Protein AF-A0A5B0QZI4-F1 (afdb_monomer)

Secondary structure (DSSP, 8-state):
-HHHHHHHHHHHHHHHHHHHHHHHHHSPPPHHHHHHHHHHHHHTT-HHHHHHHHHHHHHHHHHTT-HHHHHHHHHHHHHHHHT-TTGGG-HHHHHHHHHHHH-GGGSTTTT-

Foldseek 3Di:
DVVVVVVVVLVVLVVLLVVLVVCVVVDQDDPVSLVSQCVSCVVNVPLLSNLSSLLSQLLQVQLVVVLVSVQVSLVSSVVSCVVDPVNVVVVVSVVSSVCSNPPSCPHPSHND

Structure (mmCIF, N/CA/C/O backbone):
data_AF-A0A5B0QZI4-F1
#
_entry.id   AF-A0A5B0QZI4-F1
#
loop_
_atom_site.group_PDB
_atom_site.id
_atom_site.type_symbol
_atom_site.label_atom_id
_atom_site.label_alt_id
_atom_site.label_comp_id
_atom_site.label_asym_id
_atom_site.label_entity_id
_atom_site.label_seq_id
_atom_site.pdbx_PDB_ins_code
_atom_site.Cartn_x
_atom_site.Cartn_y
_atom_site.Cartn_z
_atom_site.occupancy
_atom_site.B_iso_or_equiv
_atom_site.auth_seq_id
_atom_site.auth_comp_id
_atom_site.auth_asym_id
_atom_site.auth_atom_id
_atom_site.pdbx_PDB_model_num
ATOM 1 N N . MET A 1 1 ? -25.697 5.771 25.054 1.00 56.75 1 MET A N 1
ATOM 2 C CA . MET A 1 1 ? -25.393 4.416 24.535 1.00 56.75 1 MET A CA 1
ATOM 3 C C . MET A 1 1 ? -24.667 4.453 23.190 1.00 56.75 1 MET A C 1
ATOM 5 O O . MET A 1 1 ? -23.713 3.709 23.040 1.00 56.75 1 MET A O 1
ATOM 9 N N . MET A 1 2 ? -24.998 5.380 22.284 1.00 59.19 2 MET A N 1
ATOM 10 C CA . MET A 1 2 ? -24.401 5.489 20.940 1.00 59.19 2 MET A CA 1
ATOM 11 C C . MET A 1 2 ? -22.860 5.629 20.891 1.00 59.19 2 MET A C 1
ATOM 13 O O . MET A 1 2 ? -22.227 5.071 20.002 1.00 59.19 2 MET A O 1
ATOM 17 N N . GLY A 1 3 ? -22.229 6.301 21.863 1.00 62.88 3 GLY A N 1
ATOM 18 C CA . GLY A 1 3 ? -20.762 6.438 21.912 1.00 62.88 3 GLY A CA 1
ATOM 19 C C . GLY A 1 3 ? -20.004 5.143 22.241 1.00 62.88 3 GLY A C 1
ATOM 20 O O . GLY A 1 3 ? -18.890 4.951 21.770 1.00 62.88 3 GLY A O 1
ATOM 21 N N . ALA A 1 4 ? -20.615 4.220 22.993 1.00 67.25 4 ALA A N 1
ATOM 22 C CA . ALA A 1 4 ? -19.983 2.942 23.334 1.00 67.25 4 ALA A CA 1
ATOM 23 C C . ALA A 1 4 ? -19.995 1.957 22.152 1.00 67.25 4 ALA A C 1
ATOM 25 O O . ALA A 1 4 ? -19.101 1.126 22.031 1.00 67.25 4 ALA A O 1
ATOM 26 N N . GLU A 1 5 ? 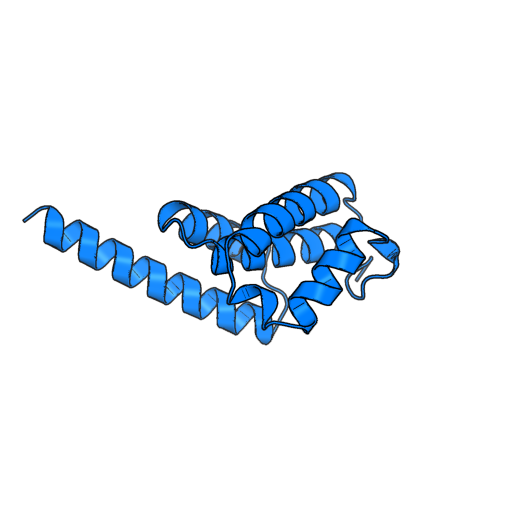-20.996 2.054 21.275 1.00 68.81 5 GLU A N 1
ATOM 27 C CA . GLU A 1 5 ? -21.088 1.247 20.053 1.00 68.81 5 GLU A CA 1
ATOM 28 C C . GLU A 1 5 ? -20.082 1.716 18.996 1.00 68.81 5 GLU A C 1
ATOM 30 O O . GLU A 1 5 ? -19.402 0.884 18.399 1.00 68.81 5 GLU A O 1
ATOM 35 N N . HIS A 1 6 ? -19.910 3.034 18.835 1.00 66.19 6 HIS A N 1
ATOM 36 C CA . HIS A 1 6 ? -18.884 3.600 17.952 1.00 66.19 6 HIS A CA 1
ATOM 37 C C . HIS A 1 6 ? -17.466 3.269 18.439 1.00 66.19 6 HIS A C 1
ATOM 39 O O . HIS A 1 6 ? -16.632 2.877 17.628 1.00 66.19 6 HIS A O 1
ATOM 45 N N . GLY A 1 7 ? -17.213 3.337 19.754 1.00 72.81 7 GLY A N 1
ATOM 46 C CA . GLY A 1 7 ? -15.923 2.942 20.332 1.00 72.81 7 GLY A CA 1
ATOM 47 C C . GLY A 1 7 ? -15.572 1.479 20.046 1.00 72.81 7 GLY A C 1
ATOM 48 O O . GLY A 1 7 ? -14.508 1.196 19.512 1.00 72.81 7 GLY A O 1
ATOM 49 N N . LYS A 1 8 ? -16.508 0.547 20.278 1.00 80.75 8 LYS A N 1
ATOM 50 C CA . LYS A 1 8 ? -16.292 -0.885 19.987 1.00 80.75 8 LYS A CA 1
ATOM 51 C C . LYS A 1 8 ? -16.059 -1.170 18.502 1.00 80.75 8 LYS A C 1
ATOM 53 O O . LYS A 1 8 ? -15.292 -2.075 18.167 1.00 80.75 8 LYS A O 1
ATOM 58 N N . LYS A 1 9 ? -16.742 -0.432 17.616 1.00 84.31 9 LYS A N 1
ATOM 59 C CA . LYS A 1 9 ? -16.528 -0.536 16.169 1.00 84.31 9 LYS A CA 1
ATOM 60 C C . LYS A 1 9 ? -15.096 -0.120 15.826 1.00 84.31 9 LYS A C 1
ATOM 62 O O . LYS A 1 9 ? -14.391 -0.920 15.223 1.00 84.31 9 LYS A O 1
ATOM 67 N N . SER A 1 10 ? -14.662 1.056 16.282 1.00 88.81 10 SER A N 1
ATOM 68 C CA . SER A 1 10 ? -13.305 1.568 16.046 1.00 88.81 10 SER A CA 1
ATOM 69 C C . SER A 1 10 ? -12.229 0.629 16.605 1.00 88.81 10 SER A C 1
ATOM 71 O O . SER A 1 10 ? -11.320 0.248 15.873 1.00 88.81 10 SER A O 1
ATOM 73 N N . ASP A 1 11 ? -12.398 0.101 17.824 1.00 92.50 11 ASP A N 1
ATOM 74 C CA . ASP A 1 11 ? -11.469 -0.886 18.398 1.00 92.50 11 ASP A CA 1
ATOM 75 C C . ASP A 1 11 ? -11.319 -2.130 17.502 1.00 92.50 11 ASP A C 1
ATOM 77 O O . ASP A 1 11 ? -10.214 -2.627 17.272 1.00 92.50 11 ASP A O 1
ATOM 81 N N . THR A 1 12 ? -12.434 -2.624 16.956 1.00 94.62 12 THR A N 1
ATOM 82 C CA . THR A 1 12 ? -12.439 -3.787 16.055 1.00 94.62 12 THR A CA 1
ATOM 83 C C . THR A 1 12 ? -11.758 -3.466 14.721 1.00 94.62 12 THR A C 1
ATOM 85 O O . THR A 1 12 ? -10.999 -4.288 14.201 1.00 94.62 12 THR A O 1
ATOM 88 N N . GLN A 1 13 ? -11.991 -2.269 14.172 1.00 96.19 13 GLN A N 1
ATOM 89 C CA . GLN A 1 13 ? -11.345 -1.810 12.940 1.00 96.19 13 GLN A CA 1
ATOM 90 C C . GLN A 1 13 ? -9.832 -1.677 13.126 1.00 96.19 13 GLN A C 1
ATOM 92 O O . GLN A 1 13 ? -9.073 -2.202 12.314 1.00 96.19 13 GLN A O 1
ATOM 97 N N . ILE A 1 14 ? -9.386 -1.073 14.230 1.00 96.62 14 ILE A N 1
ATOM 98 C CA . ILE A 1 14 ? -7.964 -0.927 14.562 1.00 96.62 14 ILE A CA 1
ATOM 99 C C . ILE A 1 14 ? -7.294 -2.301 14.691 1.00 96.62 14 ILE A C 1
ATOM 101 O O . ILE A 1 14 ? -6.243 -2.527 14.091 1.00 96.62 14 ILE A O 1
ATOM 105 N N . GLN A 1 15 ? -7.921 -3.264 15.374 1.00 97.25 15 GLN A N 1
ATOM 106 C CA . GLN A 1 15 ? -7.395 -4.634 15.454 1.00 97.25 15 GLN A CA 1
ATOM 107 C C . GLN A 1 15 ? -7.259 -5.289 14.071 1.00 97.25 15 GLN A C 1
ATOM 109 O O . GLN A 1 15 ? -6.278 -5.989 13.794 1.00 97.25 15 GLN A O 1
ATOM 114 N N . ARG A 1 16 ? -8.229 -5.067 13.175 1.00 97.75 16 ARG A N 1
ATOM 115 C CA . ARG A 1 16 ? -8.171 -5.596 11.807 1.00 97.75 16 ARG A CA 1
ATOM 116 C C . ARG A 1 16 ? -7.071 -4.925 10.983 1.00 97.75 16 ARG A C 1
ATOM 118 O O . ARG A 1 16 ? -6.333 -5.634 10.299 1.00 97.75 16 ARG A O 1
ATOM 125 N N . ILE A 1 17 ? -6.918 -3.607 11.102 1.00 98.38 17 ILE A N 1
ATOM 126 C CA . ILE A 1 17 ? -5.838 -2.814 10.499 1.00 98.38 17 ILE A CA 1
ATOM 127 C C . ILE A 1 17 ? -4.468 -3.343 10.934 1.00 98.38 17 ILE A C 1
ATOM 129 O O . ILE A 1 17 ? -3.605 -3.588 10.092 1.00 98.38 17 ILE A O 1
ATOM 133 N N . GLU A 1 18 ? -4.265 -3.588 12.229 1.00 97.25 18 GLU A N 1
ATOM 134 C CA . GLU A 1 18 ? -3.004 -4.129 12.744 1.00 97.25 18 GLU A CA 1
ATOM 135 C C . GLU A 1 18 ? -2.709 -5.525 12.193 1.00 97.25 18 GLU A C 1
ATOM 137 O O . GLU A 1 18 ? -1.572 -5.814 11.811 1.00 97.25 18 GLU A O 1
ATOM 142 N N . LYS A 1 19 ? -3.731 -6.383 12.090 1.00 97.88 19 LYS A N 1
ATOM 143 C CA . LYS A 1 19 ? -3.590 -7.717 11.498 1.00 97.88 19 LYS A CA 1
ATOM 144 C C . LYS A 1 19 ? -3.203 -7.645 10.020 1.00 97.88 19 LYS A C 1
ATOM 146 O O . LYS A 1 19 ? -2.283 -8.348 9.611 1.00 97.88 19 LYS A O 1
ATOM 151 N N . LEU A 1 20 ? -3.870 -6.800 9.233 1.00 98.38 20 LEU A N 1
ATOM 152 C CA . LEU A 1 20 ? -3.544 -6.578 7.818 1.00 98.38 20 LEU A CA 1
ATOM 153 C C . LEU A 1 20 ? -2.127 -6.014 7.659 1.00 98.38 20 LEU A C 1
ATOM 155 O O . LEU A 1 20 ? -1.373 -6.458 6.794 1.00 98.38 20 LEU A O 1
ATOM 159 N N . TYR A 1 21 ? -1.721 -5.111 8.553 1.00 97.00 21 TYR A N 1
ATOM 160 C CA . TYR A 1 21 ? -0.356 -4.605 8.585 1.00 97.00 21 TYR A CA 1
ATOM 161 C C . TYR A 1 21 ? 0.674 -5.711 8.851 1.00 97.00 21 TYR A C 1
ATOM 163 O O . TYR A 1 21 ? 1.661 -5.787 8.119 1.00 97.00 21 TYR A O 1
ATOM 171 N N . GLN A 1 22 ? 0.465 -6.591 9.839 1.00 96.56 22 GLN A N 1
ATOM 172 C CA . GLN A 1 22 ? 1.402 -7.701 10.072 1.00 96.56 22 GLN A CA 1
ATOM 173 C C . GLN A 1 22 ? 1.443 -8.666 8.886 1.00 96.56 22 GLN A C 1
ATOM 175 O O . GLN A 1 22 ? 2.532 -8.989 8.417 1.00 96.56 22 GLN A O 1
ATOM 180 N N . LEU A 1 23 ? 0.282 -9.038 8.336 1.00 96.31 23 LEU A N 1
ATOM 181 C CA . LEU A 1 23 ? 0.208 -9.898 7.150 1.00 96.31 23 LEU A CA 1
ATOM 182 C C . LEU A 1 23 ? 0.987 -9.309 5.967 1.00 96.31 23 LEU A C 1
ATOM 184 O O . LEU A 1 23 ? 1.733 -10.036 5.314 1.00 96.31 23 LEU A O 1
ATOM 188 N N . SER A 1 24 ? 0.897 -7.991 5.748 1.00 94.56 24 SER A N 1
ATOM 189 C CA . SER A 1 24 ? 1.625 -7.300 4.670 1.00 94.56 24 SER A CA 1
ATOM 190 C C . SER A 1 24 ? 3.151 -7.336 4.811 1.00 94.56 24 SER A C 1
ATOM 192 O O . SER A 1 24 ? 3.870 -7.084 3.845 1.00 94.56 24 SER A O 1
ATOM 194 N N . LYS A 1 25 ? 3.668 -7.629 6.011 1.00 92.19 25 LYS A N 1
ATOM 195 C CA . LYS A 1 25 ? 5.108 -7.809 6.248 1.00 92.19 25 LYS A CA 1
ATOM 196 C C . LYS A 1 25 ? 5.563 -9.244 6.002 1.00 92.19 25 LYS A C 1
ATOM 198 O O . LYS A 1 25 ? 6.740 -9.460 5.731 1.00 92.19 25 LYS A O 1
ATOM 203 N N . GLU A 1 26 ? 4.660 -10.207 6.154 1.00 90.19 26 GLU A N 1
ATOM 204 C CA . GLU A 1 26 ? 4.947 -11.637 6.023 1.00 90.19 26 GLU A CA 1
ATOM 205 C C . GLU A 1 26 ? 4.753 -12.126 4.586 1.00 90.19 26 GLU A C 1
ATOM 207 O O . GLU A 1 26 ? 5.464 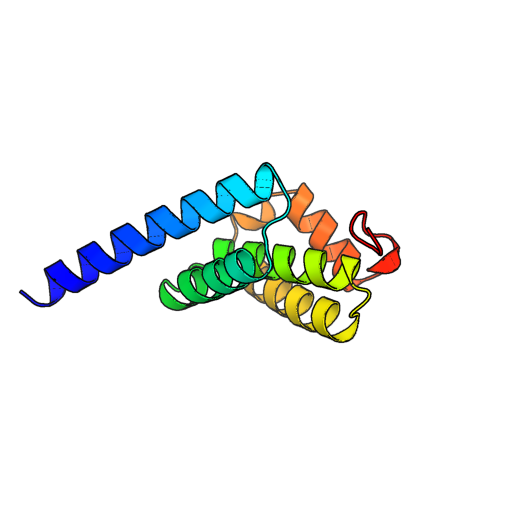-13.020 4.129 1.00 90.19 26 GLU A O 1
ATOM 212 N N . SER A 1 27 ? 3.791 -11.545 3.867 1.00 87.94 27 SER A N 1
ATOM 213 C CA . SER A 1 27 ? 3.402 -11.977 2.528 1.00 87.94 27 SER A CA 1
ATOM 214 C C . SER A 1 27 ? 2.747 -10.849 1.728 1.00 87.94 27 SER A C 1
ATOM 216 O O . SER A 1 27 ? 2.350 -9.819 2.274 1.00 87.94 27 SER A O 1
ATOM 218 N N . ASN A 1 28 ? 2.613 -11.057 0.417 1.00 91.00 28 ASN A N 1
ATOM 219 C CA . ASN A 1 28 ? 1.790 -10.184 -0.412 1.00 91.00 28 ASN A CA 1
ATOM 220 C C . ASN A 1 28 ? 0.313 -10.402 -0.072 1.00 91.00 28 ASN A C 1
ATOM 222 O O . ASN A 1 28 ? -0.176 -11.529 -0.134 1.00 91.00 28 ASN A O 1
ATOM 226 N N . LEU A 1 29 ? -0.391 -9.314 0.226 1.00 95.38 29 LEU A N 1
ATOM 227 C CA . LEU A 1 29 ? -1.832 -9.336 0.445 1.00 95.38 29 LEU A CA 1
ATOM 228 C C . LEU A 1 29 ? -2.597 -9.637 -0.852 1.00 95.38 29 LEU A C 1
ATOM 230 O O . LEU A 1 29 ? -2.172 -9.263 -1.951 1.00 95.38 29 LEU A O 1
ATOM 234 N N . LEU A 1 30 ? -3.766 -10.263 -0.713 1.00 96.44 30 LEU A N 1
ATOM 235 C CA . LEU A 1 30 ? -4.743 -10.371 -1.795 1.00 96.44 30 LEU A CA 1
ATOM 236 C C . LEU A 1 30 ? -5.348 -8.996 -2.108 1.00 96.44 30 LEU A C 1
ATOM 238 O O . LEU A 1 30 ? -5.430 -8.135 -1.234 1.00 96.44 30 LEU A O 1
ATOM 242 N N . LEU A 1 31 ? -5.856 -8.802 -3.330 1.00 97.00 31 LEU A N 1
ATOM 243 C CA . LEU A 1 31 ? -6.493 -7.534 -3.716 1.00 97.00 31 LEU A CA 1
ATOM 244 C C . LEU A 1 31 ? -7.621 -7.136 -2.753 1.00 97.00 31 LEU A C 1
ATOM 246 O O . LEU A 1 31 ? -7.667 -5.995 -2.312 1.00 97.00 31 LEU A O 1
ATOM 250 N N . SER A 1 32 ? -8.466 -8.090 -2.355 1.00 98.06 32 SER A N 1
ATOM 251 C CA . SER A 1 32 ? -9.554 -7.845 -1.402 1.00 98.06 32 SER A CA 1
ATOM 252 C C . SER A 1 32 ? -9.056 -7.412 -0.020 1.00 98.06 32 SER A C 1
ATOM 254 O O . SER A 1 32 ? -9.700 -6.608 0.641 1.00 98.06 32 SER A O 1
ATOM 256 N N . GLU A 1 33 ? -7.908 -7.927 0.427 1.00 98.50 33 GLU A N 1
ATOM 257 C CA . GLU A 1 33 ? -7.299 -7.536 1.704 1.00 98.50 33 GLU A CA 1
ATOM 258 C C . GLU A 1 33 ? -6.656 -6.151 1.613 1.00 98.50 33 GLU A C 1
ATOM 260 O O . GLU A 1 33 ? -6.694 -5.393 2.576 1.00 98.50 33 GLU A O 1
ATOM 265 N N . ILE A 1 34 ? -6.091 -5.800 0.453 1.00 98.56 34 ILE A N 1
ATOM 266 C CA . ILE A 1 34 ? -5.570 -4.457 0.179 1.00 98.56 34 ILE A CA 1
ATOM 267 C C . ILE A 1 34 ? -6.714 -3.437 0.185 1.00 98.56 34 ILE A C 1
ATOM 269 O O . ILE A 1 34 ? -6.593 -2.396 0.825 1.00 98.56 34 ILE A O 1
ATOM 273 N N . GLU A 1 35 ? -7.823 -3.737 -0.493 1.00 98.50 35 GLU A N 1
ATOM 274 C CA . GLU A 1 35 ? -9.014 -2.879 -0.525 1.00 98.50 35 GLU A CA 1
ATOM 275 C C . GLU A 1 35 ? -9.620 -2.710 0.873 1.00 98.50 35 GLU A C 1
ATOM 277 O O . GLU A 1 35 ? -9.926 -1.591 1.281 1.00 98.50 35 GLU A O 1
ATOM 282 N N . GLU A 1 36 ? -9.726 -3.796 1.646 1.00 98.50 36 GLU A N 1
ATOM 283 C CA . GLU A 1 36 ? -10.150 -3.737 3.048 1.00 98.50 36 GLU A CA 1
ATOM 284 C C . GLU A 1 36 ? -9.212 -2.851 3.879 1.00 98.50 36 GLU A C 1
ATOM 286 O O . GLU A 1 36 ? -9.674 -2.004 4.643 1.00 98.50 36 GLU A O 1
ATOM 291 N N . PHE A 1 37 ? -7.896 -3.004 3.708 1.00 98.62 37 PHE A N 1
ATOM 292 C CA . PHE A 1 37 ? -6.906 -2.228 4.448 1.00 98.62 37 PHE A CA 1
ATOM 293 C C . PHE A 1 37 ? -7.020 -0.729 4.141 1.00 98.62 37 PHE A C 1
ATOM 295 O O . PHE A 1 37 ? -7.032 0.078 5.072 1.00 98.62 37 PHE A O 1
ATOM 302 N N . ILE A 1 38 ? -7.163 -0.355 2.864 1.00 98.62 38 ILE A N 1
ATOM 303 C CA . ILE A 1 38 ? -7.385 1.039 2.454 1.00 98.62 38 ILE A CA 1
ATOM 304 C C . ILE A 1 38 ? -8.633 1.581 3.153 1.00 98.62 38 ILE A C 1
ATOM 306 O O . ILE A 1 38 ? -8.514 2.524 3.933 1.00 98.62 38 ILE A O 1
ATOM 310 N N . ASN A 1 39 ? -9.781 0.926 2.969 1.00 98.44 39 ASN A N 1
ATOM 311 C CA . ASN A 1 39 ? -11.066 1.407 3.477 1.00 98.44 39 ASN A CA 1
ATOM 312 C C . ASN A 1 39 ? -11.055 1.619 4.997 1.00 98.44 39 ASN A C 1
ATOM 314 O O . ASN A 1 39 ? -11.443 2.683 5.471 1.00 98.44 39 ASN A O 1
ATOM 318 N N . LEU A 1 40 ? -10.570 0.635 5.762 1.00 98.25 40 LEU A N 1
ATOM 319 C CA . LEU A 1 40 ? -10.517 0.738 7.223 1.00 98.25 40 LEU A CA 1
ATOM 320 C C . LEU A 1 40 ? -9.554 1.840 7.677 1.00 98.25 40 LEU A C 1
ATOM 322 O O . LEU A 1 40 ? -9.855 2.602 8.593 1.00 98.25 40 LEU A O 1
ATOM 326 N N . SER A 1 41 ? -8.384 1.940 7.041 1.00 97.81 41 SER A N 1
ATOM 327 C CA . SER A 1 41 ? -7.392 2.952 7.413 1.00 97.81 41 SER A CA 1
ATOM 328 C C . SER A 1 41 ? -7.840 4.380 7.086 1.00 97.81 41 SER A C 1
ATOM 330 O O . SER A 1 41 ? -7.495 5.301 7.830 1.00 97.81 41 SER A O 1
ATOM 332 N N . GLU A 1 42 ? -8.617 4.563 6.014 1.00 97.50 42 GLU A N 1
ATOM 333 C CA . GLU A 1 42 ? -9.242 5.837 5.654 1.00 97.50 42 GLU A CA 1
ATOM 334 C C . GLU A 1 42 ? -10.408 6.179 6.591 1.00 97.50 42 GLU A C 1
ATOM 336 O O . GLU A 1 42 ? -10.484 7.320 7.046 1.00 97.50 42 GLU A O 1
ATOM 341 N N . GLU A 1 43 ? -11.263 5.207 6.939 1.00 96.88 43 GLU A N 1
ATOM 342 C CA . GLU A 1 43 ? -12.379 5.397 7.881 1.00 96.88 43 GLU A CA 1
ATOM 343 C C . GLU A 1 43 ? -11.880 5.840 9.265 1.00 96.88 43 GLU A C 1
ATOM 345 O O . GLU A 1 43 ? -12.403 6.794 9.840 1.00 96.88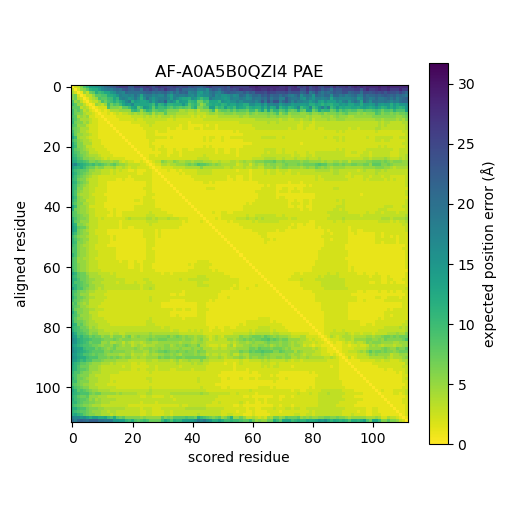 43 GLU A O 1
ATOM 350 N N . GLU A 1 44 ? -10.822 5.204 9.772 1.00 96.50 44 GLU A N 1
ATOM 351 C CA . GLU A 1 44 ? -10.194 5.560 11.052 1.00 96.50 44 GLU A CA 1
ATOM 352 C C . GLU A 1 44 ? -9.207 6.741 10.927 1.00 96.50 44 GLU A C 1
ATOM 354 O O . GLU A 1 44 ? -8.634 7.198 11.918 1.00 96.50 44 GLU A O 1
ATOM 359 N N . THR A 1 45 ? -9.007 7.285 9.720 1.00 95.62 45 THR A N 1
ATOM 360 C CA . THR A 1 45 ? -8.136 8.438 9.424 1.00 95.62 45 THR A CA 1
ATOM 361 C C . THR A 1 45 ? -6.688 8.280 9.902 1.00 95.62 45 THR A C 1
ATOM 363 O O . THR A 1 45 ? -6.091 9.216 10.431 1.00 95.62 45 THR A O 1
ATOM 366 N N . LEU A 1 46 ? -6.091 7.097 9.717 1.00 95.94 46 LEU A N 1
ATOM 367 C CA . LEU A 1 46 ? -4.762 6.761 10.243 1.00 95.94 46 LEU A CA 1
ATOM 368 C C . LEU A 1 46 ? -3.666 6.881 9.160 1.00 95.94 46 LEU A C 1
ATOM 370 O O . LEU A 1 46 ? -3.406 5.906 8.446 1.00 95.94 46 LEU A O 1
ATOM 374 N N . PRO A 1 47 ? -2.923 8.007 9.048 1.00 96.12 47 PRO A N 1
ATOM 375 C CA . PRO A 1 47 ? -2.125 8.306 7.849 1.00 96.12 47 PRO A CA 1
ATOM 376 C C . PRO A 1 47 ? -1.010 7.296 7.570 1.00 96.12 47 PRO A C 1
ATOM 378 O O . PRO A 1 47 ? -0.736 6.958 6.422 1.00 96.12 47 PRO A O 1
ATOM 381 N N . LYS A 1 48 ? -0.392 6.752 8.626 1.00 96.06 48 LYS A N 1
ATOM 382 C CA . LYS A 1 48 ? 0.605 5.678 8.505 1.00 96.06 48 LYS A CA 1
ATOM 383 C C . LYS A 1 48 ? 0.035 4.465 7.773 1.00 96.06 48 LYS A C 1
ATOM 385 O O . LYS A 1 48 ? 0.681 3.923 6.881 1.00 96.06 48 LYS A O 1
ATOM 390 N N . PHE A 1 49 ? -1.141 4.017 8.199 1.00 97.56 49 PHE A N 1
ATOM 391 C CA . PHE A 1 49 ? -1.759 2.803 7.689 1.00 97.56 49 PHE A CA 1
ATOM 392 C C . PHE A 1 49 ? -2.331 3.023 6.292 1.00 97.56 49 PHE A C 1
ATOM 394 O O . PHE A 1 49 ? -2.121 2.163 5.444 1.00 97.56 49 PHE A O 1
ATOM 401 N N . ILE A 1 50 ? -2.890 4.206 6.013 1.00 98.44 50 ILE A N 1
ATOM 402 C CA . ILE A 1 50 ? -3.293 4.597 4.653 1.00 98.44 50 ILE A CA 1
ATOM 403 C C . ILE A 1 50 ? -2.082 4.539 3.712 1.00 98.44 50 ILE A C 1
ATOM 405 O O . ILE A 1 50 ? -2.138 3.905 2.659 1.00 98.44 50 ILE A O 1
ATOM 409 N N . ALA A 1 51 ? -0.944 5.124 4.107 1.00 98.25 51 ALA A N 1
ATOM 410 C CA . ALA A 1 51 ? 0.269 5.105 3.289 1.00 98.25 51 ALA A CA 1
ATOM 411 C C . ALA A 1 51 ? 0.755 3.676 2.989 1.00 98.25 51 ALA A C 1
ATOM 413 O O . ALA A 1 51 ? 1.105 3.361 1.852 1.00 98.25 51 ALA A O 1
ATOM 414 N N . ILE A 1 52 ? 0.746 2.794 3.991 1.00 98.00 52 ILE A N 1
ATOM 415 C CA . ILE A 1 52 ? 1.154 1.392 3.832 1.00 98.00 52 ILE A CA 1
ATOM 416 C C . ILE A 1 52 ? 0.161 0.618 2.958 1.00 98.00 52 ILE A C 1
ATOM 418 O O . ILE A 1 52 ? 0.584 -0.151 2.094 1.00 98.00 52 ILE A O 1
ATOM 422 N N . ALA A 1 53 ? -1.144 0.812 3.143 1.00 98.44 53 ALA A N 1
ATOM 423 C CA . ALA A 1 53 ? -2.170 0.144 2.349 1.00 98.44 53 ALA A CA 1
ATOM 424 C C . ALA A 1 53 ? -2.056 0.533 0.865 1.00 98.44 53 ALA A C 1
ATOM 426 O O . ALA A 1 53 ? -1.999 -0.334 -0.011 1.00 98.44 53 ALA A O 1
ATOM 427 N N . HIS A 1 54 ? -1.883 1.826 0.581 1.00 98.69 54 HIS A N 1
ATOM 428 C CA . HIS A 1 54 ? -1.629 2.312 -0.774 1.00 98.69 54 HIS A CA 1
ATOM 429 C C . HIS A 1 54 ? -0.287 1.835 -1.344 1.00 98.69 54 HIS A C 1
ATOM 431 O O . HIS A 1 54 ? -0.220 1.489 -2.522 1.00 98.69 54 HIS A O 1
ATOM 437 N N . LEU A 1 55 ? 0.771 1.726 -0.536 1.00 98.56 55 LEU A N 1
ATOM 438 C CA . LEU A 1 55 ? 2.030 1.127 -0.987 1.00 98.56 55 LEU A CA 1
ATOM 439 C C . LEU A 1 55 ? 1.839 -0.340 -1.410 1.00 98.56 55 LEU A C 1
ATOM 441 O O . LEU A 1 55 ? 2.357 -0.752 -2.447 1.00 98.56 55 LEU A O 1
ATOM 445 N N . ASN A 1 56 ? 1.065 -1.124 -0.653 1.00 98.56 56 ASN A N 1
ATOM 446 C CA . ASN A 1 56 ? 0.736 -2.505 -1.020 1.00 98.56 56 ASN A CA 1
ATOM 447 C C . ASN A 1 56 ? -0.079 -2.577 -2.322 1.00 98.56 56 ASN A C 1
ATOM 449 O O . ASN A 1 56 ? 0.226 -3.399 -3.185 1.00 98.56 56 ASN A O 1
ATOM 453 N N . ALA A 1 57 ? -1.046 -1.677 -2.514 1.00 98.75 57 ALA A N 1
ATOM 454 C CA . ALA A 1 57 ? -1.792 -1.574 -3.768 1.00 98.75 57 ALA A CA 1
ATOM 455 C C . ALA A 1 57 ? -0.885 -1.238 -4.961 1.00 98.75 57 ALA A C 1
ATOM 457 O O . ALA A 1 57 ? -0.966 -1.886 -6.004 1.00 98.75 57 ALA A O 1
ATOM 458 N N . ALA A 1 58 ? 0.031 -0.278 -4.801 1.00 98.69 58 ALA A N 1
ATOM 459 C CA . ALA A 1 58 ? 1.001 0.064 -5.836 1.00 98.69 58 ALA A CA 1
ATOM 460 C C . ALA A 1 58 ? 1.880 -1.145 -6.194 1.00 98.69 58 ALA A C 1
ATOM 462 O O . ALA A 1 58 ? 2.059 -1.443 -7.374 1.00 98.69 58 ALA A O 1
ATOM 463 N N . LYS A 1 59 ? 2.364 -1.897 -5.196 1.00 98.25 59 LYS A N 1
ATOM 464 C CA . LYS A 1 59 ? 3.134 -3.133 -5.414 1.00 98.25 59 LYS A CA 1
ATOM 465 C C . LYS A 1 59 ? 2.337 -4.194 -6.171 1.00 98.25 59 LYS A C 1
ATOM 467 O O . LYS A 1 59 ? 2.884 -4.778 -7.107 1.00 98.25 59 LYS A O 1
ATOM 472 N N . PHE A 1 60 ? 1.075 -4.413 -5.794 1.00 98.31 60 PHE A N 1
ATOM 473 C CA . PHE A 1 60 ? 0.169 -5.356 -6.454 1.00 98.31 60 PHE A CA 1
ATOM 474 C C . PHE A 1 60 ? -0.066 -4.976 -7.918 1.00 98.31 60 PHE A C 1
ATOM 476 O O . PHE A 1 60 ? 0.133 -5.786 -8.818 1.00 98.31 60 PHE A O 1
ATOM 483 N N . TYR A 1 61 ? -0.427 -3.726 -8.197 1.00 98.56 61 TYR A N 1
ATOM 484 C CA . TYR A 1 61 ? -0.659 -3.299 -9.576 1.00 98.56 61 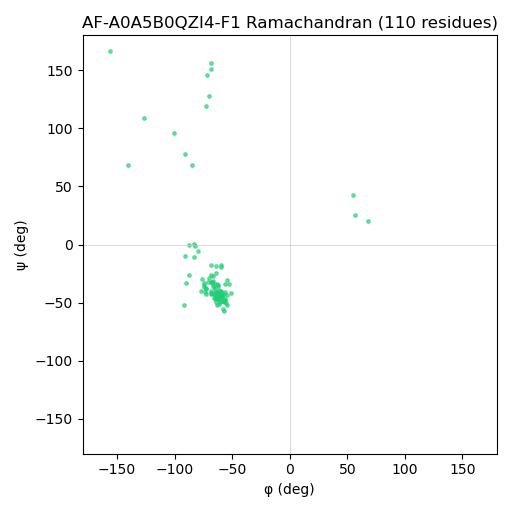TYR A CA 1
ATOM 485 C C . TYR A 1 61 ? 0.621 -3.265 -10.410 1.00 98.56 61 TYR A C 1
ATOM 487 O O . TYR A 1 61 ? 0.573 -3.488 -11.621 1.00 98.56 61 TYR A O 1
ATOM 495 N N . ASN A 1 62 ? 1.776 -3.077 -9.771 1.00 98.38 62 ASN A N 1
ATOM 496 C CA . ASN A 1 62 ? 3.067 -3.175 -10.438 1.00 98.38 62 ASN A CA 1
ATOM 497 C C . ASN A 1 62 ? 3.361 -4.617 -10.885 1.00 98.38 62 ASN A C 1
ATOM 499 O O . ASN A 1 62 ? 3.903 -4.818 -11.973 1.00 98.38 62 ASN A O 1
ATOM 503 N N . SER A 1 63 ? 2.906 -5.626 -10.131 1.00 97.69 63 SER A N 1
ATOM 504 C CA . SER A 1 63 ? 3.006 -7.031 -10.556 1.00 97.69 63 SER A CA 1
ATOM 505 C C . SER A 1 63 ? 2.116 -7.347 -11.754 1.00 97.69 63 SER A C 1
ATOM 507 O O . SER A 1 63 ? 2.501 -8.099 -12.646 1.00 97.69 63 SER A O 1
ATOM 509 N N . LYS A 1 64 ? 0.970 -6.668 -11.857 1.00 97.75 64 LYS A N 1
ATOM 510 C CA . LYS A 1 64 ? 0.062 -6.742 -13.015 1.00 97.75 64 LYS A CA 1
ATOM 511 C C . LYS A 1 64 ? 0.452 -5.835 -14.181 1.00 97.75 64 LYS A C 1
ATOM 513 O O . LYS A 1 64 ? -0.230 -5.830 -15.201 1.00 97.75 64 LYS A O 1
ATOM 518 N N . LYS A 1 65 ? 1.548 -5.083 -14.052 1.00 97.88 65 LYS A N 1
ATOM 519 C CA . LYS A 1 65 ? 2.003 -4.068 -15.012 1.00 97.88 65 LYS A CA 1
ATOM 520 C C . LYS A 1 65 ? 0.963 -2.970 -15.305 1.00 97.88 65 LYS A C 1
ATOM 522 O O . LYS A 1 65 ? 1.017 -2.306 -16.338 1.00 97.88 65 LYS A O 1
ATOM 527 N N . GLU A 1 66 ? 0.041 -2.720 -14.376 1.00 98.12 66 GLU A N 1
ATOM 528 C CA . GLU A 1 66 ? -0.994 -1.688 -14.494 1.00 98.12 66 GLU A CA 1
ATOM 529 C C . GLU A 1 66 ? -0.456 -0.317 -14.047 1.00 98.12 66 GLU A C 1
ATOM 531 O O . GLU A 1 66 ? -0.856 0.232 -13.022 1.00 98.12 66 GLU A O 1
ATOM 536 N N . MET A 1 67 ? 0.471 0.253 -14.826 1.00 97.69 67 MET A N 1
ATOM 537 C CA . MET A 1 67 ? 1.260 1.442 -14.446 1.00 97.69 67 MET A CA 1
ATOM 538 C C . MET A 1 67 ? 0.429 2.665 -14.024 1.00 97.69 67 MET A C 1
ATOM 540 O O . MET A 1 67 ? 0.873 3.452 -13.188 1.00 97.69 67 MET A O 1
ATOM 544 N N . HIS A 1 68 ? -0.780 2.830 -14.571 1.00 98.00 68 HIS A N 1
ATOM 545 C CA . HIS A 1 68 ? -1.676 3.923 -14.181 1.00 98.00 68 HIS A CA 1
ATOM 546 C C . HIS A 1 68 ? -2.093 3.822 -12.706 1.00 98.00 68 HIS A C 1
ATOM 548 O O . HIS A 1 68 ? -2.019 4.815 -11.984 1.00 98.00 68 HIS A O 1
ATOM 554 N N . LYS A 1 69 ? -2.435 2.617 -12.233 1.00 98.50 69 LYS A N 1
ATOM 555 C CA . LYS A 1 69 ? -2.792 2.377 -10.829 1.00 98.50 69 LYS A CA 1
ATOM 556 C C . LYS A 1 69 ? -1.577 2.385 -9.920 1.00 98.50 69 LYS A C 1
ATOM 558 O O . LYS A 1 69 ? -1.678 2.837 -8.785 1.00 98.50 69 LYS A O 1
ATOM 563 N N . VAL A 1 70 ? -0.417 1.938 -10.415 1.00 98.62 70 VAL A N 1
ATOM 564 C CA . VAL A 1 70 ? 0.840 2.068 -9.660 1.00 98.62 70 VAL A CA 1
ATOM 565 C C . VAL A 1 70 ? 1.076 3.526 -9.293 1.00 98.62 70 VAL A C 1
ATOM 567 O O . VAL A 1 70 ? 1.269 3.826 -8.117 1.00 98.62 70 VAL A O 1
ATOM 570 N N . ARG A 1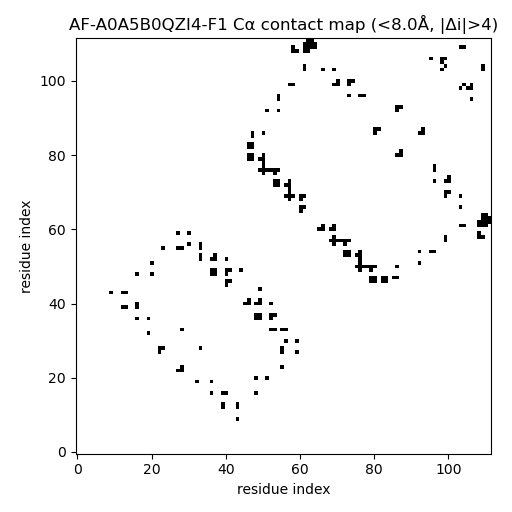 71 ? 0.986 4.433 -10.276 1.00 98.44 71 ARG A N 1
ATOM 571 C CA . ARG A 1 71 ? 1.133 5.873 -10.044 1.00 98.44 71 ARG A CA 1
ATOM 572 C C . ARG A 1 71 ? 0.073 6.402 -9.080 1.00 98.44 71 ARG A C 1
ATOM 574 O O . ARG A 1 71 ? 0.442 7.050 -8.108 1.00 98.44 71 ARG A O 1
ATOM 581 N N . GLU A 1 72 ? -1.205 6.092 -9.306 1.00 98.56 72 GLU A N 1
ATOM 582 C CA . GLU A 1 72 ? -2.299 6.565 -8.443 1.00 98.56 72 GLU A CA 1
ATOM 583 C C . GLU A 1 72 ? -2.066 6.202 -6.969 1.00 98.56 72 GLU A C 1
ATOM 585 O O . GLU A 1 72 ? -2.119 7.058 -6.082 1.00 98.56 72 GLU A O 1
ATOM 590 N N . HIS A 1 73 ? -1.790 4.927 -6.693 1.00 98.75 73 HIS A N 1
ATOM 591 C CA . HIS A 1 73 ? -1.606 4.471 -5.324 1.00 98.75 73 HIS A CA 1
ATOM 592 C C . HIS A 1 73 ? -0.278 4.956 -4.729 1.00 98.75 73 HIS A C 1
ATOM 594 O O . HIS A 1 73 ? -0.255 5.346 -3.563 1.00 98.75 73 HIS A O 1
ATOM 600 N N . ALA A 1 74 ? 0.810 5.009 -5.503 1.00 98.69 74 ALA A N 1
ATOM 601 C CA . ALA A 1 74 ? 2.088 5.526 -5.018 1.00 98.69 74 ALA A CA 1
ATOM 602 C C . ALA A 1 74 ? 2.010 7.024 -4.663 1.00 98.69 74 ALA A C 1
ATOM 604 O O . ALA A 1 74 ? 2.556 7.449 -3.647 1.00 98.69 74 ALA A O 1
ATOM 605 N N . GLU A 1 75 ? 1.284 7.837 -5.431 1.00 98.56 75 GLU A N 1
ATOM 606 C CA . GLU A 1 75 ? 1.087 9.259 -5.117 1.00 98.56 75 GLU A CA 1
ATOM 607 C C . GLU A 1 75 ? 0.266 9.457 -3.835 1.00 98.56 75 GLU A C 1
ATOM 609 O O . GLU A 1 75 ? 0.653 10.251 -2.974 1.00 98.56 75 GLU A O 1
ATOM 614 N N . LYS A 1 76 ? -0.809 8.681 -3.646 1.00 98.38 76 LYS A N 1
ATOM 615 C CA . LYS A 1 76 ? -1.582 8.689 -2.390 1.00 98.38 76 LYS A CA 1
ATOM 616 C C . LYS A 1 76 ? -0.723 8.260 -1.195 1.00 98.38 76 LYS A C 1
ATOM 618 O O . LYS A 1 76 ? -0.738 8.923 -0.156 1.00 98.38 76 LYS A O 1
ATOM 623 N N . ALA A 1 77 ? 0.080 7.205 -1.355 1.00 98.19 77 ALA A N 1
ATOM 624 C CA . ALA A 1 77 ? 1.014 6.757 -0.324 1.00 98.19 77 ALA A CA 1
ATOM 625 C C . ALA A 1 77 ? 2.036 7.844 0.035 1.00 98.19 77 ALA A C 1
ATOM 627 O O . ALA A 1 77 ? 2.306 8.059 1.216 1.00 98.19 77 ALA A O 1
ATOM 628 N N . LYS A 1 78 ? 2.550 8.580 -0.960 1.00 98.12 78 LYS A N 1
ATOM 629 C CA . LYS A 1 78 ? 3.455 9.716 -0.748 1.00 98.12 78 LYS A CA 1
ATOM 630 C C . LYS A 1 78 ? 2.820 10.786 0.132 1.00 98.12 78 LYS A C 1
ATOM 632 O O . LYS A 1 78 ? 3.384 11.099 1.178 1.00 98.12 78 LYS A O 1
ATOM 637 N N . VAL A 1 79 ? 1.642 11.287 -0.240 1.00 97.69 79 VAL A N 1
ATOM 638 C CA . VAL A 1 79 ? 0.943 12.343 0.514 1.00 97.69 79 VAL A CA 1
ATOM 639 C C . VAL A 1 79 ? 0.728 11.925 1.972 1.00 97.69 79 VAL A C 1
ATOM 64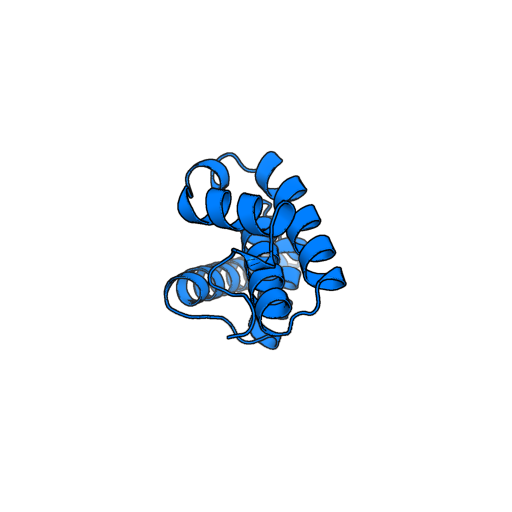1 O O . VAL A 1 79 ? 1.067 12.663 2.895 1.00 97.69 79 VAL A O 1
ATOM 644 N N . MET A 1 80 ? 0.242 10.705 2.201 1.00 97.19 80 MET A N 1
ATOM 645 C CA . MET A 1 80 ? -0.041 10.218 3.556 1.00 97.19 80 MET A CA 1
ATOM 646 C C . MET A 1 80 ? 1.232 9.940 4.367 1.00 97.19 80 MET A C 1
ATOM 648 O O . MET A 1 80 ? 1.262 10.160 5.580 1.00 97.19 80 MET A O 1
ATOM 652 N N . SER A 1 81 ? 2.314 9.514 3.707 1.00 95.19 81 SER A N 1
ATOM 653 C CA . SER A 1 81 ? 3.617 9.319 4.352 1.00 95.19 81 SER A CA 1
ATOM 654 C C . SER A 1 81 ? 4.221 10.628 4.868 1.00 95.19 81 SER A C 1
ATOM 656 O O . SER A 1 81 ? 4.848 10.651 5.929 1.00 95.19 81 SER A O 1
ATOM 658 N N . GLU A 1 82 ? 3.993 11.742 4.168 1.00 94.44 82 GLU A N 1
ATOM 659 C CA . GLU A 1 82 ? 4.468 13.065 4.581 1.00 94.44 82 GLU A CA 1
ATOM 660 C C . GLU A 1 82 ? 3.773 13.526 5.872 1.00 94.44 82 GLU A C 1
ATOM 662 O O . GLU A 1 82 ? 4.413 14.164 6.714 1.00 94.44 82 GLU A O 1
ATOM 667 N N . MET A 1 83 ? 2.518 13.105 6.068 1.00 93.19 83 MET A N 1
ATOM 668 C CA . MET A 1 83 ? 1.702 13.345 7.264 1.00 93.19 83 MET A CA 1
ATOM 669 C C . MET A 1 83 ? 2.031 12.402 8.440 1.00 93.19 83 MET A C 1
ATOM 671 O O . MET A 1 83 ? 1.493 12.581 9.532 1.00 93.19 83 MET A O 1
ATOM 675 N N . 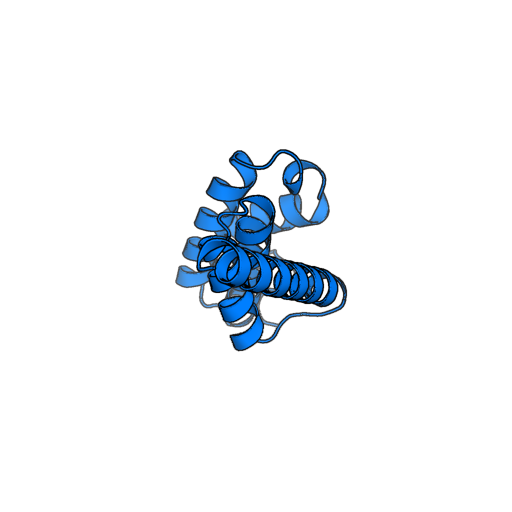SER A 1 84 ? 2.913 11.408 8.260 1.00 90.62 84 SER A N 1
ATOM 676 C CA . SER A 1 84 ? 3.250 10.413 9.287 1.00 90.62 84 SER A CA 1
ATOM 677 C C . SER A 1 84 ? 4.754 10.308 9.551 1.00 90.62 84 SER A C 1
ATOM 679 O O . SER A 1 84 ? 5.517 9.709 8.792 1.00 90.62 84 SER A O 1
ATOM 681 N N . ASN A 1 85 ? 5.196 10.791 10.716 1.00 89.50 85 ASN A N 1
ATOM 682 C CA . ASN A 1 85 ? 6.586 10.611 11.159 1.00 89.50 85 ASN A CA 1
ATOM 683 C C . ASN A 1 85 ? 6.956 9.139 11.405 1.00 89.50 85 ASN A C 1
ATOM 685 O O . ASN A 1 85 ? 8.131 8.783 11.342 1.00 89.50 85 ASN A O 1
ATOM 689 N N . GLU A 1 86 ? 5.974 8.281 11.685 1.00 88.88 86 GLU A N 1
ATOM 690 C CA . GLU A 1 86 ? 6.200 6.850 11.884 1.00 88.88 86 GLU A CA 1
ATOM 691 C C . GLU A 1 86 ? 6.513 6.126 10.578 1.00 88.88 86 GLU A C 1
ATOM 693 O O . GLU A 1 86 ? 7.382 5.257 10.568 1.00 88.88 86 GLU A O 1
ATOM 698 N N . PHE A 1 87 ? 5.860 6.504 9.473 1.00 88.06 87 PHE A N 1
ATOM 699 C CA . PHE A 1 87 ? 6.148 5.920 8.162 1.00 88.06 87 PHE A CA 1
ATOM 700 C C . PHE A 1 87 ? 7.604 6.165 7.754 1.00 88.06 87 PHE A C 1
ATOM 702 O O . PHE A 1 87 ? 8.281 5.253 7.293 1.00 88.06 87 PHE A O 1
ATOM 709 N N . LYS A 1 88 ? 8.130 7.369 8.015 1.00 83.31 88 LYS A N 1
ATOM 710 C CA . LYS A 1 88 ? 9.523 7.744 7.705 1.00 83.31 88 LYS A CA 1
ATOM 711 C C . LYS A 1 88 ? 10.568 6.869 8.410 1.00 83.31 88 LYS A C 1
ATOM 713 O O . LYS A 1 88 ? 11.716 6.830 7.982 1.00 83.31 88 LYS A O 1
ATOM 718 N N . ARG A 1 89 ? 10.190 6.159 9.481 1.00 89.19 89 ARG A N 1
ATOM 719 C CA . ARG A 1 89 ? 11.065 5.207 10.189 1.00 89.19 89 ARG A CA 1
ATOM 720 C C . ARG A 1 89 ? 11.103 3.824 9.527 1.00 89.19 89 ARG A C 1
ATOM 722 O O . ARG A 1 89 ? 11.943 3.007 9.889 1.00 89.19 89 ARG A O 1
ATOM 729 N N . LEU A 1 90 ? 10.216 3.552 8.570 1.00 90.06 90 LEU A N 1
ATOM 730 C CA . LEU A 1 90 ? 10.156 2.303 7.813 1.00 90.06 90 LEU A CA 1
ATOM 731 C C . LEU A 1 90 ? 11.011 2.432 6.544 1.00 90.06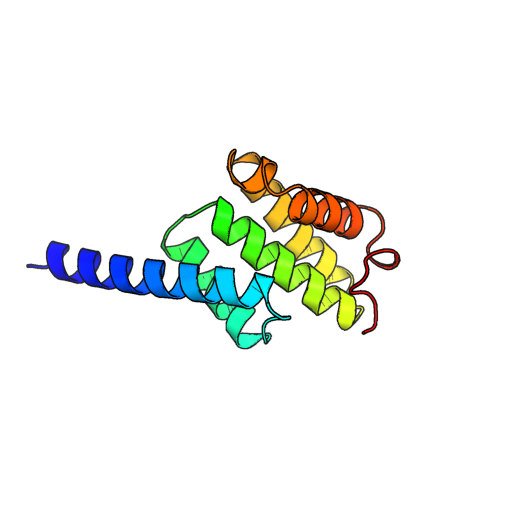 90 LEU A C 1
ATOM 733 O O . LEU A 1 90 ? 10.484 2.619 5.451 1.00 90.06 90 LEU A O 1
ATOM 737 N N . SER A 1 91 ? 12.335 2.328 6.687 1.00 87.56 91 SER A N 1
ATOM 738 C CA . SER A 1 91 ? 13.298 2.539 5.588 1.00 87.56 91 SER A CA 1
ATOM 739 C C . SER A 1 91 ? 12.981 1.729 4.325 1.00 87.56 91 SER A C 1
ATOM 741 O O . SER A 1 91 ? 13.039 2.263 3.222 1.00 87.56 91 SER A O 1
ATOM 743 N N . HIS A 1 92 ? 12.575 0.466 4.475 1.00 90.56 92 HIS A N 1
ATOM 744 C CA . HIS A 1 92 ? 12.152 -0.372 3.349 1.00 90.56 92 HIS A CA 1
ATOM 745 C C . HIS A 1 92 ? 10.918 0.191 2.633 1.00 90.56 92 HIS A C 1
ATOM 747 O O . HIS A 1 92 ? 10.918 0.289 1.413 1.00 90.56 92 HIS A O 1
ATOM 753 N N . ALA A 1 93 ? 9.897 0.626 3.377 1.00 93.44 93 ALA A N 1
ATOM 754 C CA . ALA A 1 93 ? 8.678 1.182 2.790 1.00 93.44 93 ALA A CA 1
ATOM 755 C C . ALA A 1 93 ? 8.939 2.512 2.065 1.00 93.44 93 ALA A C 1
ATOM 757 O O . ALA A 1 93 ? 8.348 2.760 1.017 1.00 93.44 93 ALA A O 1
ATOM 758 N N . VAL A 1 94 ? 9.846 3.341 2.595 1.00 95.00 94 VAL A N 1
ATOM 759 C CA . VAL A 1 94 ? 10.288 4.583 1.942 1.00 95.00 94 VAL A CA 1
ATOM 760 C C . VAL A 1 94 ? 10.997 4.276 0.622 1.00 95.00 94 VAL A C 1
ATOM 762 O O . VAL A 1 94 ? 10.618 4.825 -0.408 1.00 95.00 94 VAL A O 1
ATOM 765 N N . ASN A 1 95 ? 11.959 3.350 0.624 1.00 96.38 95 ASN A N 1
ATOM 766 C CA . ASN A 1 95 ? 12.697 2.973 -0.585 1.00 96.38 95 ASN A CA 1
ATOM 767 C C . ASN A 1 95 ? 11.786 2.360 -1.660 1.00 96.38 95 ASN A C 1
ATOM 769 O O . ASN A 1 95 ? 11.923 2.667 -2.847 1.00 96.38 95 ASN A O 1
ATOM 773 N N . ASP A 1 96 ? 10.848 1.504 -1.250 1.00 97.00 96 ASP A N 1
ATOM 774 C CA . ASP A 1 96 ? 9.876 0.896 -2.158 1.00 97.00 96 ASP A CA 1
ATOM 775 C C . ASP A 1 96 ? 8.993 1.970 -2.797 1.00 97.00 96 ASP A C 1
ATOM 777 O O . ASP A 1 96 ? 8.807 1.981 -4.014 1.00 97.00 96 ASP A O 1
ATOM 781 N N . LEU A 1 97 ? 8.495 2.911 -1.990 1.00 97.88 97 LEU A N 1
ATOM 782 C CA . LEU A 1 97 ? 7.671 4.020 -2.454 1.00 97.88 97 LEU A CA 1
ATOM 783 C C . LEU A 1 97 ? 8.427 4.928 -3.433 1.00 97.88 97 LEU A C 1
ATOM 785 O O . LEU A 1 97 ? 7.905 5.248 -4.499 1.00 97.88 97 LEU A O 1
ATOM 789 N N . GLU A 1 98 ? 9.664 5.308 -3.113 1.00 97.88 98 GLU A N 1
ATOM 790 C CA . GLU A 1 98 ? 10.513 6.103 -4.007 1.00 97.88 98 GLU A CA 1
ATOM 791 C C . GLU A 1 98 ? 10.758 5.392 -5.342 1.00 97.88 98 GLU A C 1
ATOM 793 O O . GLU A 1 98 ? 10.667 6.007 -6.409 1.00 97.88 98 GLU A O 1
ATOM 798 N N . THR A 1 99 ? 11.017 4.083 -5.296 1.00 98.31 99 THR A N 1
ATOM 799 C CA . THR A 1 99 ? 11.230 3.276 -6.502 1.00 98.31 99 THR A CA 1
ATOM 800 C C . THR A 1 99 ? 9.953 3.195 -7.335 1.00 98.31 99 THR A C 1
ATOM 802 O O . THR A 1 99 ? 10.008 3.432 -8.537 1.00 98.31 99 THR A O 1
ATOM 805 N N . LEU A 1 100 ? 8.796 2.937 -6.719 1.00 98.44 100 LEU A N 1
ATOM 806 C CA . LEU A 1 100 ? 7.505 2.861 -7.412 1.00 98.44 100 LEU A CA 1
ATOM 807 C C . LEU A 1 100 ? 7.052 4.207 -7.996 1.00 98.44 100 LEU A C 1
ATOM 809 O O . LEU A 1 100 ? 6.340 4.221 -8.994 1.00 98.44 100 LEU A O 1
ATOM 813 N N . LEU A 1 101 ? 7.471 5.334 -7.416 1.00 98.25 101 LEU A N 1
ATOM 814 C CA . LEU A 1 101 ? 7.203 6.667 -7.966 1.00 98.25 101 LEU A CA 1
ATOM 815 C C . LEU A 1 101 ? 8.107 7.006 -9.157 1.00 98.25 101 LEU A C 1
ATOM 817 O O . LEU A 1 101 ? 7.651 7.641 -10.110 1.00 98.25 101 LEU A O 1
ATOM 821 N N . ARG A 1 102 ? 9.392 6.635 -9.089 1.00 97.88 102 ARG A N 1
ATOM 822 C CA . ARG A 1 102 ? 10.397 7.043 -10.081 1.00 97.88 102 ARG A CA 1
ATOM 823 C C . ARG A 1 102 ? 10.547 6.043 -11.221 1.00 97.88 102 ARG A C 1
ATOM 825 O O . ARG A 1 102 ? 10.505 6.431 -12.381 1.00 97.88 102 ARG A O 1
ATOM 832 N N . ASP A 1 103 ? 10.756 4.778 -10.875 1.00 97.50 103 ASP A N 1
ATOM 833 C CA . ASP A 1 103 ? 11.113 3.690 -11.784 1.00 97.50 103 ASP A CA 1
ATOM 834 C C . ASP A 1 103 ? 10.361 2.388 -11.396 1.00 97.50 103 ASP A C 1
ATOM 836 O O . ASP A 1 103 ? 11.004 1.433 -10.944 1.00 97.50 103 ASP A O 1
ATOM 840 N N . PRO A 1 104 ? 9.021 2.301 -11.554 1.00 97.38 104 PRO A N 1
ATOM 841 C CA . PRO A 1 104 ? 8.243 1.138 -11.105 1.00 97.38 104 PRO A CA 1
ATOM 842 C C . PRO A 1 104 ? 8.757 -0.210 -11.627 1.00 97.38 104 PRO A C 1
ATOM 844 O O . PRO A 1 104 ? 8.726 -1.216 -10.917 1.00 97.38 104 PRO A O 1
ATOM 847 N N . GLU A 1 105 ? 9.298 -0.221 -12.845 1.00 97.81 105 GLU A N 1
ATOM 848 C CA . GLU A 1 105 ? 9.843 -1.413 -13.502 1.00 97.81 105 GLU A CA 1
ATOM 849 C C . GLU A 1 105 ? 11.119 -1.957 -12.842 1.00 97.81 105 GLU A C 1
ATOM 851 O O . GLU A 1 105 ? 11.483 -3.109 -13.059 1.00 97.81 105 GLU A O 1
ATOM 856 N N . LYS A 1 106 ? 11.799 -1.144 -12.022 1.00 97.69 106 LYS A N 1
ATOM 857 C CA . LYS A 1 106 ? 12.976 -1.555 -11.239 1.00 97.69 106 LYS A CA 1
ATOM 858 C C . LYS A 1 106 ? 12.610 -2.072 -9.849 1.00 97.69 106 LYS A C 1
ATOM 860 O O . LYS A 1 106 ? 13.480 -2.586 -9.149 1.00 97.69 106 LYS A O 1
ATOM 865 N N . HIS A 1 107 ? 11.359 -1.908 -9.420 1.00 97.88 107 HIS A N 1
ATOM 866 C CA . HIS A 1 107 ? 10.906 -2.429 -8.138 1.00 97.88 107 HIS A CA 1
ATOM 867 C C . HIS A 1 107 ? 10.784 -3.958 -8.205 1.00 97.88 107 HIS A C 1
ATOM 869 O O . HIS A 1 107 ? 10.368 -4.518 -9.219 1.00 97.88 107 HIS A O 1
ATOM 875 N N . SER A 1 108 ? 11.077 -4.641 -7.096 1.00 95.69 108 SER A N 1
ATOM 876 C CA . SER A 1 108 ? 11.048 -6.111 -7.000 1.00 95.69 108 SER A CA 1
ATOM 877 C C . SER A 1 108 ? 9.681 -6.731 -7.303 1.00 95.69 108 SER A C 1
ATOM 879 O O . SER A 1 108 ? 9.593 -7.922 -7.582 1.00 95.69 108 SER A O 1
ATOM 881 N N . SER A 1 109 ? 8.618 -5.926 -7.259 1.00 96.06 109 SER A N 1
ATOM 882 C CA . SER A 1 109 ? 7.258 -6.371 -7.548 1.00 96.06 109 SER A CA 1
ATOM 883 C C . SER A 1 109 ? 6.857 -6.318 -9.021 1.00 96.06 109 SER A C 1
ATOM 885 O O . SER A 1 109 ? 5.720 -6.654 -9.327 1.00 96.06 109 SER A O 1
ATOM 887 N N . TYR A 1 110 ? 7.722 -5.876 -9.935 1.00 97.56 110 TYR A N 1
ATOM 888 C CA . TYR A 1 110 ? 7.350 -5.740 -11.342 1.00 97.56 110 TYR A CA 1
ATOM 889 C C . TYR A 1 110 ? 7.212 -7.102 -12.039 1.00 97.56 110 TYR A C 1
ATOM 891 O O . TYR A 1 110 ? 8.181 -7.846 -12.169 1.00 97.56 110 TYR A O 1
ATOM 899 N N . GLY A 1 111 ? 6.014 -7.403 -12.550 1.00 89.19 111 GLY A N 1
ATOM 900 C CA . GLY A 1 111 ? 5.761 -8.570 -13.405 1.00 89.19 111 GLY A CA 1
ATOM 901 C C . GLY A 1 111 ? 5.874 -9.957 -12.753 1.00 89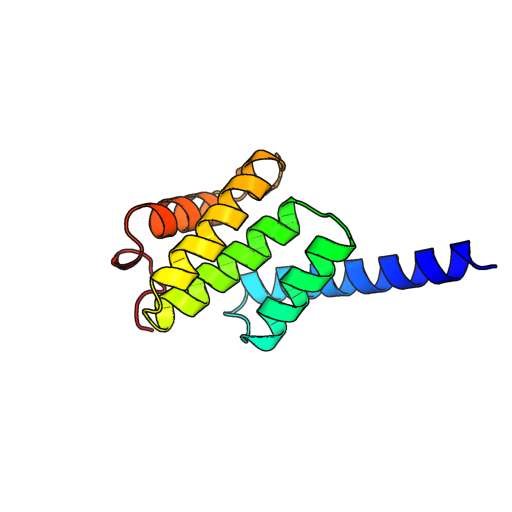.19 111 GLY A C 1
ATOM 902 O O . GLY A 1 111 ? 6.065 -10.921 -13.494 1.00 89.19 111 GLY A O 1
ATOM 903 N N . ILE A 1 112 ? 5.783 -10.051 -11.421 1.00 81.25 112 ILE A N 1
ATOM 904 C CA . ILE A 1 112 ? 5.759 -11.313 -10.648 1.00 81.25 112 ILE A CA 1
ATOM 905 C C . ILE A 1 112 ? 4.361 -11.918 -10.477 1.00 81.25 112 ILE A C 1
ATOM 907 O O . ILE A 1 112 ? 3.358 -11.166 -10.430 1.00 81.25 112 ILE A O 1
#

pLDDT: mean 93.85, std 8.53, range [56.75, 98.75]

Radius of gyration: 14.39 Å; Cα contacts (8 Å, |Δi|>4): 133; chains: 1; bounding box: 39×25×40 Å

Nearest PDB structures (foldseek):
  5an3-assembly1_C  TM=7.048E-01  e=1.156E+00  Saccharomyces cerevisiae
  3gw4-assembly1_A  TM=8.344E-01  e=3.377E+00  Deinococcus radiodurans R1 = ATCC 13939 = DSM 20539
  4yvo-assembly1_A  TM=5.879E-01  e=1.217E+00  Arabidopsis thaliana
  3ro2-assembly1_A  TM=7.711E-01  e=7.262E+00  Mus musculus
  8jh1-assembly1_A  TM=6.176E-01  e=8.464E+00  Thermus thermophilus HB8

Organism: NCBI:txid56615

Mean predicted aligned error: 3.77 Å

Sequence (112 aa):
MMGAEHGKKSDTQIQRIEKLYQLSKESNLLLSEIEEFINLSEEETLPKFIAIAHLNAAKFYNSKKEMHKVREHAEKAKVMSEMSNEFKRLSHAVNDLETLLRDPEKHSSYGI

InterPro domains:
  IPR053185 SET domain-containing protein [PTHR47332] (5-111)

Solvent-accessible surface area (backbone atoms only — not comparable to full-atom values): 5809 Å² total; per-residue (Å²): 113,72,68,62,56,52,49,55,50,51,55,52,47,52,55,49,47,53,50,52,54,53,47,55,73,78,43,87,68,53,72,71,56,33,54,50,36,33,53,51,21,57,74,70,65,37,40,48,50,31,14,50,25,23,41,51,45,14,41,52,27,28,21,71,62,38,61,70,53,15,44,55,24,29,52,53,14,50,60,25,34,75,75,16,79,71,40,71,70,37,61,68,61,51,52,50,46,54,31,42,66,75,44,43,82,76,32,95,40,41,69,101